Protein AF-A0A8T0V5V4-F1 (afdb_monomer)

pLDDT: mean 80.03, std 19.48, range [37.41, 98.56]

Foldseek 3Di:
DDDDDDDDDDPPDPDDDPVRVVCQQLPLPNPPPPVCVVVVNPRPPPPDQDPVRVVVVVVVVVVVVVVVVVVVVVVVVVVVVVVVVVVVVVVVVVVVVVVVVVVVVVVVVVVVVVCVVVPDDPDD

Secondary structure (DSSP, 8-state):
----------TTPPPPPHHHHHHHHH-TT-TT-HHHHHTT-------PPPHHHHHHHHHHHHHHHHHHHHHHHHHHHHHHHHHHHHHHHHHHHHHHHHHHHHHHHHHHHHHHHHHHHHS-----

Organism: Panicum virgatum (NCBI:txid38727)

Solvent-accessible surface area (backbone atoms only — not comparable to full-atom values): 7596 Å² total; per-residue (Å²): 135,87,81,83,83,76,80,82,79,67,91,87,66,81,77,76,49,72,66,56,53,49,50,55,64,69,33,93,84,46,89,79,50,61,67,39,63,75,69,71,46,74,71,86,64,82,71,72,73,49,72,67,55,50,51,52,53,52,50,52,53,52,49,54,51,50,51,52,54,49,49,53,50,51,54,51,51,51,54,54,49,52,53,52,52,53,55,49,52,55,51,50,54,51,50,54,52,50,52,52,52,49,53,53,49,51,53,51,52,52,51,52,51,53,51,56,64,71,67,56,77,84,74,131

Radius of gyration: 47.07 Å; Cα contacts (8 Å, |Δi|>4): 11; chains: 1; bounding box: 90×54×126 Å

Sequence (124 aa):
METIHAEAIADGQPSMTCVEVISKVISPTCSTSTFFKNTGIATLSSKTLSAAEYALHQQLAAEKQDVAALHDEVVDLKKRSETAKQALAITQQLFEKLNKQEEENNLILKRILMVAAAGTPSQP

Mean predicted aligned error: 17.15 Å

Structure (mmCIF, N/CA/C/O backbone):
data_AF-A0A8T0V5V4-F1
#
_entry.id   AF-A0A8T0V5V4-F1
#
loop_
_atom_site.group_PDB
_atom_site.id
_atom_site.type_symbol
_atom_site.label_atom_id
_atom_site.label_alt_id
_atom_site.label_comp_id
_atom_site.label_asym_id
_atom_site.label_entity_id
_atom_site.label_seq_id
_atom_site.pdbx_PDB_ins_code
_atom_site.Cartn_x
_atom_site.Cartn_y
_atom_site.Cartn_z
_atom_site.occupancy
_atom_site.B_iso_or_equiv
_atom_site.auth_seq_id
_atom_site.auth_comp_id
_atom_site.auth_asym_id
_atom_site.auth_atom_id
_atom_site.pdbx_PDB_model_num
ATOM 1 N N . MET A 1 1 ? -51.084 7.757 70.085 1.00 37.41 1 MET A N 1
ATOM 2 C CA . MET A 1 1 ? -50.983 9.029 69.344 1.00 37.41 1 MET A CA 1
ATOM 3 C C . MET A 1 1 ? -49.544 9.480 69.453 1.00 37.41 1 MET A C 1
ATOM 5 O O . MET A 1 1 ? -49.085 9.646 70.574 1.00 37.41 1 MET A O 1
ATOM 9 N N . GLU A 1 2 ? -48.824 9.554 68.337 1.00 39.69 2 GLU A N 1
ATOM 10 C CA . GLU A 1 2 ? -47.436 10.027 68.321 1.00 39.69 2 GLU A CA 1
ATOM 11 C C . GLU A 1 2 ? -47.414 11.556 68.344 1.00 39.69 2 GLU A C 1
ATOM 13 O O . GLU A 1 2 ? -48.118 12.224 67.585 1.00 39.69 2 GLU A O 1
ATOM 18 N N . THR A 1 3 ? -46.648 12.096 69.284 1.00 43.72 3 THR A N 1
ATOM 19 C CA . THR A 1 3 ? -46.538 13.522 69.577 1.00 43.72 3 THR A CA 1
ATOM 20 C C . THR A 1 3 ? -45.638 14.186 68.539 1.00 43.72 3 THR A C 1
ATOM 22 O O . THR A 1 3 ? -44.468 13.833 68.405 1.00 43.72 3 THR A O 1
ATOM 25 N N . ILE A 1 4 ? -46.175 15.154 67.799 1.00 51.31 4 ILE A N 1
ATOM 26 C CA . ILE A 1 4 ? -45.420 15.921 66.806 1.00 51.31 4 ILE A CA 1
ATOM 27 C C . ILE A 1 4 ? -44.586 16.962 67.567 1.00 51.31 4 ILE A C 1
ATOM 29 O O . ILE A 1 4 ? -45.136 17.917 68.114 1.00 51.31 4 ILE A O 1
ATOM 33 N N . HIS A 1 5 ? -43.269 16.772 67.642 1.00 50.09 5 HIS A N 1
ATOM 34 C CA . HIS A 1 5 ? -42.362 17.779 68.194 1.00 50.09 5 HIS A CA 1
ATOM 35 C C . HIS A 1 5 ? -42.114 18.870 67.146 1.00 50.09 5 HIS A C 1
ATOM 37 O O . HIS A 1 5 ? -41.393 18.655 66.175 1.00 50.09 5 HIS A O 1
ATOM 43 N N . ALA A 1 6 ? -42.727 20.038 67.342 1.00 52.56 6 ALA A N 1
ATOM 44 C CA . ALA A 1 6 ? -42.342 21.257 66.643 1.00 52.56 6 ALA A CA 1
ATOM 45 C C . ALA A 1 6 ? -41.090 21.828 67.321 1.00 52.56 6 ALA A C 1
ATOM 47 O O . ALA A 1 6 ? -41.098 22.110 68.521 1.00 52.56 6 ALA A O 1
ATOM 48 N N . GLU A 1 7 ? -40.005 21.956 66.564 1.00 51.84 7 GLU A N 1
ATOM 49 C CA . GLU A 1 7 ? -38.783 22.610 67.019 1.00 51.84 7 GLU A CA 1
ATOM 50 C C . GLU A 1 7 ? -39.092 24.081 67.336 1.00 51.84 7 GLU A C 1
ATOM 52 O O . GLU A 1 7 ? -39.693 24.792 66.527 1.00 51.84 7 GLU A O 1
ATOM 57 N N . ALA A 1 8 ? -38.765 24.514 68.556 1.00 51.47 8 ALA A N 1
ATOM 58 C CA . ALA A 1 8 ? -39.068 25.856 69.033 1.00 51.47 8 ALA A CA 1
ATOM 59 C C . ALA A 1 8 ? -38.261 26.887 68.231 1.00 51.47 8 ALA A C 1
ATOM 61 O O . ALA A 1 8 ? -37.033 26.926 68.301 1.00 51.47 8 ALA A O 1
ATOM 62 N N . ILE A 1 9 ? -38.961 27.725 67.468 1.00 51.97 9 ILE A N 1
ATOM 63 C CA . ILE A 1 9 ? -38.359 28.832 66.728 1.00 51.97 9 ILE A CA 1
ATOM 64 C C . ILE A 1 9 ? -37.944 29.893 67.753 1.00 51.97 9 ILE A C 1
ATOM 66 O O . ILE A 1 9 ? -38.792 30.467 68.435 1.00 51.97 9 ILE A O 1
ATOM 70 N N . ALA A 1 10 ? -36.637 30.126 67.882 1.00 53.41 10 ALA A N 1
ATOM 71 C CA . ALA A 1 10 ? -36.102 31.229 68.668 1.00 53.41 10 ALA A CA 1
ATOM 72 C C . ALA A 1 10 ? -36.557 32.570 68.065 1.00 53.41 10 ALA A C 1
ATOM 74 O O . ALA A 1 10 ? -36.439 32.794 66.857 1.00 53.41 10 ALA A O 1
ATOM 75 N N . ASP A 1 11 ? -37.085 33.441 68.922 1.00 46.66 11 ASP A N 1
ATOM 76 C CA . ASP A 1 11 ? -37.627 34.751 68.566 1.00 46.66 11 ASP A CA 1
ATOM 77 C C . ASP A 1 11 ? -36.534 35.623 67.912 1.00 46.66 11 ASP A C 1
ATOM 79 O O . ASP A 1 11 ? -35.487 35.872 68.514 1.00 46.66 11 ASP A O 1
ATOM 83 N N . GLY A 1 12 ? -36.739 36.027 66.649 1.00 60.03 12 GLY A N 1
ATOM 84 C CA . GLY A 1 12 ? -35.829 36.911 65.900 1.00 60.03 12 GLY A CA 1
ATOM 85 C C . GLY A 1 12 ? -35.160 36.354 64.630 1.00 60.03 12 GLY A C 1
ATOM 86 O O . GLY A 1 12 ? -34.408 37.086 63.987 1.00 60.03 12 GLY A O 1
ATOM 87 N N . GLN A 1 13 ? -35.410 35.105 64.216 1.00 53.91 13 GLN A N 1
ATOM 88 C CA . GLN A 1 13 ? -34.971 34.627 62.891 1.00 53.91 13 GLN A CA 1
ATOM 89 C C . GLN A 1 13 ? -35.956 35.058 61.786 1.00 53.91 13 GLN A C 1
ATOM 91 O O . GLN A 1 13 ? -37.165 34.894 61.968 1.00 53.91 13 GLN A O 1
ATOM 96 N N . PRO A 1 14 ? -35.485 35.581 60.632 1.00 60.94 14 PRO A N 1
ATOM 97 C CA . PRO A 1 14 ? -36.363 35.885 59.510 1.00 60.94 14 PRO A CA 1
ATOM 98 C C . PRO A 1 14 ? -37.060 34.606 59.044 1.00 60.94 14 PRO A C 1
ATOM 100 O O . PRO A 1 14 ? -36.420 33.577 58.821 1.00 60.94 14 PRO A O 1
ATOM 103 N N . SER A 1 15 ? -38.387 34.668 58.912 1.00 67.19 15 SER A N 1
ATOM 104 C CA . SER A 1 15 ? -39.179 33.566 58.373 1.00 67.19 15 SER A CA 1
ATOM 105 C C . SER A 1 15 ? -38.635 33.191 56.998 1.00 67.19 15 SER A C 1
ATOM 107 O O . SER A 1 15 ? -38.546 34.063 56.130 1.00 67.19 15 SER A O 1
ATOM 109 N N . MET A 1 16 ? -38.288 31.916 56.797 1.00 67.44 16 MET A N 1
ATOM 110 C CA . MET A 1 16 ? -37.827 31.441 55.494 1.00 67.44 16 MET A CA 1
ATOM 111 C C . MET A 1 16 ? -38.834 31.827 54.416 1.00 67.44 16 MET A C 1
ATOM 113 O O . MET A 1 16 ? -40.040 31.606 54.550 1.00 67.44 16 MET A O 1
ATOM 117 N N . THR A 1 17 ? -38.329 32.408 53.337 1.00 77.81 17 THR A N 1
ATOM 118 C CA . THR A 1 17 ? -39.150 32.747 52.183 1.00 77.81 17 THR A CA 1
ATOM 119 C C . THR A 1 17 ? -39.644 31.465 51.514 1.00 77.81 17 THR A C 1
ATOM 121 O O . THR A 1 17 ? -39.003 30.413 51.580 1.00 77.81 17 THR A O 1
ATOM 124 N N . CYS A 1 18 ? -40.786 31.534 50.825 1.00 75.38 18 CYS A N 1
ATOM 125 C CA . CYS A 1 18 ? -41.343 30.371 50.123 1.00 75.38 18 CYS A CA 1
ATOM 126 C C . CYS A 1 18 ? -40.324 29.735 49.159 1.00 75.38 18 CYS A C 1
ATOM 128 O O . CYS A 1 18 ? -40.291 28.517 49.011 1.00 75.38 18 CYS A O 1
ATOM 130 N N . VAL A 1 19 ? -39.456 30.548 48.549 1.00 76.44 19 VAL A N 1
ATOM 131 C CA . VAL A 1 19 ? -38.391 30.094 47.643 1.00 76.44 19 VAL A CA 1
ATOM 132 C C . VAL A 1 19 ? -37.343 29.260 48.379 1.00 76.44 19 VAL A C 1
ATOM 134 O O . VAL A 1 19 ? -36.939 28.217 47.877 1.00 76.44 19 VAL A O 1
ATOM 137 N N . GLU A 1 20 ? -36.935 29.662 49.582 1.00 76.75 20 GLU A N 1
ATOM 138 C CA . GLU A 1 20 ? -35.961 28.920 50.392 1.00 76.75 20 GLU A CA 1
ATOM 139 C C . GLU A 1 20 ? -36.539 27.601 50.908 1.00 76.75 20 GLU A C 1
ATOM 141 O O . GLU A 1 20 ? -35.858 26.573 50.888 1.00 76.75 20 GLU A O 1
ATOM 146 N N . VAL A 1 21 ? -37.815 27.604 51.306 1.00 73.56 21 VAL A N 1
ATOM 147 C CA . VAL A 1 21 ? -38.530 26.386 51.712 1.00 73.56 21 VAL A CA 1
ATOM 148 C C . VAL A 1 21 ? -38.610 25.408 50.540 1.00 73.56 21 VAL A C 1
ATOM 150 O O . VAL A 1 21 ? -38.233 24.245 50.682 1.00 73.56 21 VAL A O 1
ATOM 153 N N . ILE A 1 22 ? -39.025 25.883 49.361 1.00 70.69 22 ILE A N 1
ATOM 154 C CA . ILE A 1 22 ? -39.090 25.059 48.149 1.00 70.69 22 ILE A CA 1
ATOM 155 C C . ILE A 1 22 ? -37.690 24.558 47.779 1.00 70.69 22 ILE A C 1
ATOM 157 O O . ILE A 1 22 ? -37.526 23.361 47.566 1.00 70.69 22 ILE A O 1
ATOM 161 N N . SER A 1 23 ? -36.668 25.420 47.793 1.00 72.69 23 SER A N 1
ATOM 162 C CA . SER A 1 23 ? -35.280 25.054 47.482 1.00 72.69 23 SER A CA 1
ATOM 163 C C . SER A 1 23 ? -34.732 23.973 48.413 1.00 72.69 23 SER A C 1
ATOM 165 O O . SER A 1 23 ? -33.992 23.104 47.953 1.00 72.69 23 SER A O 1
ATOM 167 N N . LYS A 1 24 ? -35.088 23.984 49.704 1.00 70.25 24 LYS A N 1
ATOM 168 C CA . LYS A 1 24 ? -34.707 22.929 50.656 1.00 70.25 24 LYS A CA 1
ATOM 169 C C . LYS A 1 24 ? -35.436 21.610 50.400 1.00 70.25 24 LYS A C 1
ATOM 171 O O . LYS A 1 24 ? -34.834 20.551 50.556 1.00 70.25 24 LYS A O 1
ATOM 176 N N . VAL A 1 25 ? -36.703 21.661 49.990 1.00 67.00 25 VAL A N 1
ATOM 177 C CA . VAL A 1 25 ? -37.509 20.464 49.689 1.00 67.00 25 VAL A CA 1
ATOM 178 C C . VAL A 1 25 ? -37.089 19.809 48.369 1.00 67.00 25 VAL A C 1
ATOM 180 O O . VAL A 1 25 ? -37.051 18.584 48.282 1.00 67.00 25 VAL A O 1
ATOM 183 N N . ILE A 1 26 ? -36.735 20.602 47.353 1.00 65.88 26 ILE A N 1
ATOM 184 C CA . ILE A 1 26 ? -36.289 20.100 46.040 1.00 65.88 26 ILE A CA 1
ATOM 185 C C . ILE A 1 26 ? -34.781 19.823 45.970 1.00 65.88 26 ILE A C 1
ATOM 187 O O . ILE A 1 26 ? -34.305 19.310 44.958 1.00 65.88 26 ILE A O 1
ATOM 191 N N . SER A 1 27 ? -34.021 20.182 47.011 1.00 67.19 27 SER A N 1
ATOM 192 C CA . SER A 1 27 ? -32.575 19.963 47.060 1.00 67.19 27 SER A CA 1
ATOM 193 C C . SER A 1 27 ? -32.238 18.477 46.854 1.00 67.19 27 SER A C 1
ATOM 195 O O . SER A 1 27 ? -32.739 17.639 47.606 1.00 67.19 27 SER A O 1
ATOM 197 N N . PRO A 1 28 ? -31.345 18.131 45.902 1.00 57.28 28 PRO A N 1
ATOM 198 C CA . PRO A 1 28 ? -30.976 16.742 45.594 1.00 57.28 28 PRO A CA 1
ATOM 199 C C . PRO A 1 28 ? -30.384 15.956 46.773 1.00 57.28 28 PRO A C 1
ATOM 201 O O . PRO A 1 28 ? -30.354 14.730 46.753 1.00 57.28 28 PRO A O 1
ATOM 204 N N . THR A 1 29 ? -29.893 16.657 47.795 1.00 56.3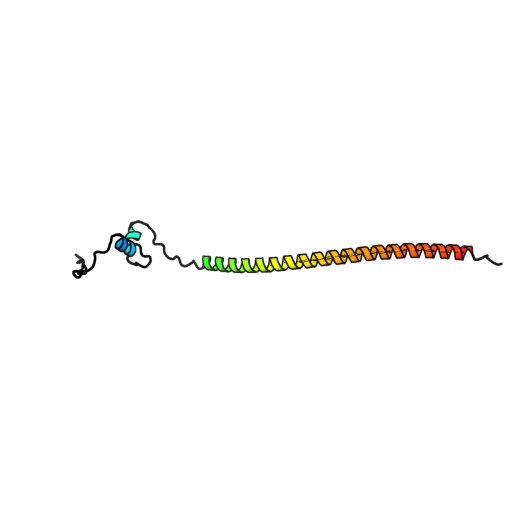4 29 THR A N 1
ATOM 205 C CA . THR A 1 29 ? -29.300 16.101 49.018 1.00 56.34 29 THR A CA 1
ATOM 206 C C . THR A 1 29 ? -30.322 15.846 50.132 1.00 56.34 29 THR A C 1
ATOM 208 O O . THR A 1 29 ? -29.972 15.291 51.174 1.00 56.34 29 THR A O 1
ATOM 211 N N . CYS A 1 30 ? -31.586 16.240 49.943 1.00 56.16 30 CYS A N 1
ATOM 212 C CA . CYS A 1 30 ? -32.635 16.119 50.948 1.00 56.16 30 CYS A CA 1
ATOM 213 C C . CYS A 1 30 ? -33.234 14.699 50.946 1.00 56.16 30 CYS A C 1
ATOM 215 O O . CYS A 1 30 ? -34.124 14.368 50.162 1.00 56.16 30 CYS A O 1
ATOM 217 N N . SER A 1 31 ? -32.737 13.846 51.847 1.00 54.84 31 SER A N 1
ATOM 218 C CA . SER A 1 31 ? -33.156 12.439 52.015 1.00 54.84 31 SER A CA 1
ATOM 219 C C . SER A 1 31 ? -34.604 12.246 52.512 1.00 54.84 31 SER A C 1
ATOM 221 O O . SER A 1 31 ? -35.079 11.118 52.620 1.00 54.84 31 SER A O 1
ATOM 223 N N . THR A 1 32 ? -35.332 13.324 52.812 1.00 56.03 32 THR A N 1
ATOM 224 C CA . THR A 1 32 ? -36.693 13.316 53.380 1.00 56.03 32 THR A CA 1
ATOM 225 C C . THR A 1 32 ? -37.790 13.603 52.351 1.00 56.03 32 THR A C 1
ATOM 227 O O . THR A 1 32 ? -38.851 14.119 52.694 1.00 56.03 32 THR A O 1
ATOM 230 N N . SER A 1 33 ? -37.596 13.254 51.076 1.00 55.84 33 SER A N 1
ATOM 231 C CA . SER A 1 33 ? -38.648 13.461 50.076 1.00 55.84 33 SER A CA 1
ATOM 232 C C . SER A 1 33 ? -39.709 12.352 50.063 1.00 55.84 33 SER A C 1
ATOM 234 O O . SER A 1 33 ? -39.771 11.496 4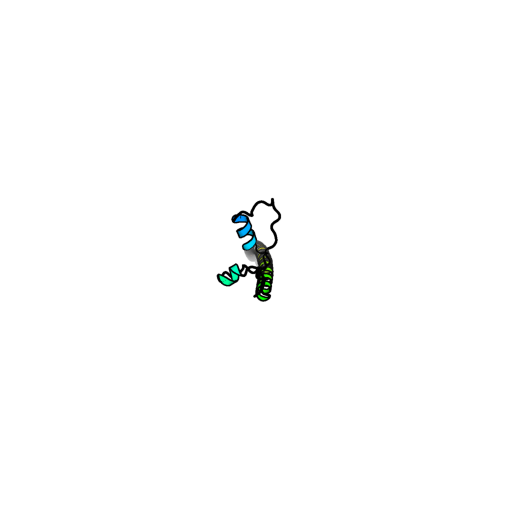9.178 1.00 55.84 33 SER A O 1
ATOM 236 N N . THR A 1 34 ? -40.607 12.384 51.044 1.00 55.97 34 THR A N 1
ATOM 237 C CA . THR A 1 34 ? -41.939 11.767 50.914 1.00 55.97 34 THR A CA 1
ATOM 238 C C . THR A 1 34 ? -42.797 12.500 49.875 1.00 55.97 34 THR A C 1
ATOM 240 O O . THR A 1 34 ? -43.662 11.887 49.255 1.00 55.97 34 THR A O 1
ATOM 243 N N . PHE A 1 35 ? -42.520 13.783 49.612 1.00 59.62 35 PHE A N 1
ATOM 244 C CA . PHE A 1 35 ? -43.252 14.604 48.642 1.00 59.62 35 PHE A CA 1
ATOM 245 C C . PHE A 1 35 ? -43.096 14.112 47.190 1.00 59.62 35 PHE A C 1
ATOM 247 O O . PHE A 1 35 ? -44.093 13.941 46.487 1.00 59.62 35 PHE A O 1
ATOM 254 N N . PHE A 1 36 ? -41.868 13.807 46.747 1.00 61.34 36 PHE A N 1
ATOM 255 C CA . PHE A 1 36 ? -41.629 13.250 45.406 1.00 61.34 36 PHE A CA 1
ATOM 256 C C . PHE A 1 36 ? -42.153 11.813 45.287 1.00 61.34 36 PHE A C 1
ATOM 258 O O . PHE A 1 36 ? -42.741 11.449 44.270 1.00 61.34 36 PHE A O 1
ATOM 265 N N . LYS A 1 37 ? -42.051 11.017 46.364 1.00 60.41 37 LYS A N 1
ATOM 266 C CA . LYS A 1 37 ? -42.624 9.661 46.415 1.00 60.41 37 LYS A CA 1
ATOM 267 C C . LYS A 1 37 ? -44.142 9.646 46.206 1.00 60.41 37 LYS A C 1
ATOM 269 O O . LYS A 1 37 ? -44.631 8.807 45.458 1.00 60.41 37 LYS A O 1
ATOM 274 N N . ASN A 1 38 ? -44.874 10.572 46.827 1.00 58.00 38 ASN A N 1
ATOM 275 C CA . ASN A 1 38 ? -46.337 10.625 46.733 1.00 58.00 38 ASN A CA 1
ATOM 276 C C . ASN A 1 38 ? -46.846 11.180 45.393 1.00 58.00 38 ASN A C 1
ATOM 278 O O . ASN A 1 38 ? -47.964 10.874 44.993 1.00 58.00 38 ASN A O 1
ATOM 282 N N . THR A 1 39 ? -46.040 11.980 44.692 1.00 60.00 39 THR A N 1
ATOM 283 C CA . THR A 1 39 ? -46.395 12.559 43.383 1.00 60.00 39 THR A CA 1
ATOM 284 C C . THR A 1 39 ? -45.965 11.687 42.200 1.00 60.00 39 THR A C 1
ATOM 286 O O . THR A 1 39 ? -46.197 12.056 41.052 1.00 60.00 39 THR A O 1
ATOM 289 N N . GLY A 1 40 ? -45.346 10.526 42.454 1.00 53.16 40 GLY A N 1
ATOM 290 C CA . GLY A 1 40 ? -44.839 9.629 41.409 1.00 53.16 40 GLY A CA 1
ATOM 291 C C . GLY A 1 40 ? -43.656 10.203 40.622 1.00 53.16 40 GLY A C 1
ATOM 292 O O . GLY A 1 40 ? -43.207 9.598 39.649 1.00 53.16 40 GLY A O 1
ATOM 293 N N . ILE A 1 41 ? -43.130 11.356 41.041 1.00 57.66 41 ILE A N 1
ATOM 294 C CA . ILE A 1 41 ? -41.948 11.965 40.448 1.00 57.66 41 ILE A CA 1
ATOM 295 C C . ILE A 1 41 ? -40.767 11.188 41.009 1.00 57.66 41 ILE A C 1
ATOM 297 O O . ILE A 1 41 ? -40.341 11.408 42.142 1.00 57.66 41 ILE A O 1
ATOM 301 N N . ALA A 1 42 ? -40.270 10.223 40.23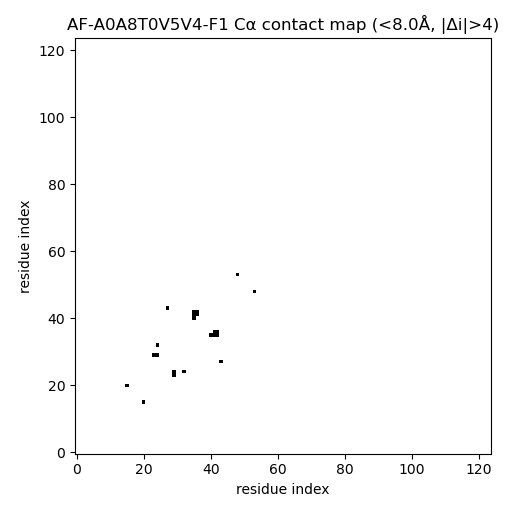3 1.00 58.78 42 ALA A N 1
ATOM 302 C CA . ALA A 1 42 ? -39.025 9.552 40.556 1.00 58.78 42 ALA A CA 1
ATOM 303 C C . ALA A 1 42 ? -37.979 10.643 40.797 1.00 58.78 42 ALA A C 1
ATOM 305 O O . ALA A 1 42 ? -37.702 11.454 39.909 1.00 58.78 42 ALA A O 1
ATOM 306 N N . THR A 1 43 ? -37.440 10.698 42.017 1.00 53.97 43 THR A N 1
ATOM 307 C CA . THR A 1 43 ? -36.262 11.509 42.294 1.00 53.97 43 THR A CA 1
ATOM 308 C C . THR A 1 43 ? -35.248 11.201 41.199 1.00 53.97 43 THR A C 1
ATOM 310 O O . THR A 1 43 ? -35.112 10.038 40.803 1.00 53.97 43 THR A O 1
ATOM 313 N N . LEU A 1 44 ? -34.583 12.235 40.670 1.00 55.12 44 LEU A N 1
ATOM 314 C CA . LEU A 1 44 ? -33.399 12.087 39.823 1.00 55.12 44 LEU A CA 1
ATOM 315 C C . LEU A 1 44 ? -32.342 11.381 40.675 1.00 55.12 44 LEU A C 1
ATOM 317 O O . LEU A 1 44 ? -31.461 11.991 41.271 1.00 55.12 44 LEU A O 1
ATOM 321 N N . SER A 1 45 ? -32.509 10.070 40.810 1.00 53.44 45 SER A N 1
ATOM 322 C CA . SER A 1 45 ? -31.509 9.162 41.298 1.00 53.44 45 SER A CA 1
ATOM 323 C C . SER A 1 45 ? -30.337 9.415 40.379 1.00 53.44 45 SER A C 1
ATOM 325 O O . SER A 1 45 ? -30.466 9.299 39.157 1.00 53.44 45 SER A O 1
ATOM 327 N N . SER A 1 46 ? -29.226 9.842 40.972 1.00 55.75 46 SER A N 1
ATOM 328 C CA . SER A 1 46 ? -27.925 9.750 40.337 1.00 55.75 46 SER A CA 1
ATOM 329 C C . SER A 1 46 ? -27.746 8.268 40.016 1.00 55.75 46 SER A C 1
ATOM 331 O O . SER A 1 46 ? -27.338 7.484 40.871 1.00 55.75 46 SER A O 1
ATOM 333 N N . LYS A 1 47 ? -28.240 7.843 38.848 1.00 60.34 47 LYS A N 1
ATOM 334 C CA . LYS A 1 47 ? -28.159 6.464 38.396 1.00 60.34 47 LYS A CA 1
ATOM 335 C C . LYS A 1 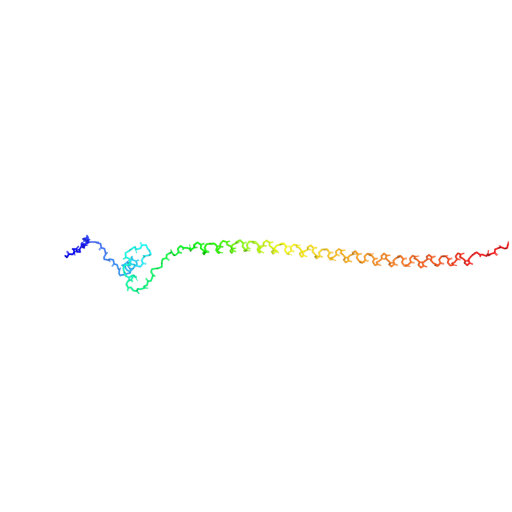47 ? -26.692 6.254 38.098 1.00 60.34 47 LYS A C 1
ATOM 337 O O . LYS A 1 47 ? -26.188 6.687 37.066 1.00 60.34 47 LYS A O 1
ATOM 342 N N . THR A 1 48 ? -26.002 5.648 39.052 1.00 67.50 48 THR A N 1
ATOM 343 C CA . THR A 1 48 ? -24.693 5.058 38.831 1.00 67.50 48 THR A CA 1
ATOM 344 C C . THR A 1 48 ? -24.817 4.182 37.590 1.00 67.50 48 THR A C 1
ATOM 346 O O . THR A 1 48 ? -25.718 3.340 37.543 1.00 67.50 48 THR A O 1
ATOM 349 N N . LEU A 1 49 ? -23.977 4.436 36.580 1.00 71.50 49 LEU A N 1
ATOM 350 C CA . LEU A 1 49 ? -23.956 3.653 35.343 1.00 71.50 49 LEU A CA 1
ATOM 351 C C . LEU A 1 49 ? -23.968 2.170 35.706 1.00 71.50 49 LEU A C 1
ATOM 353 O O . LEU A 1 49 ? -23.182 1.721 36.548 1.00 71.50 49 LEU A O 1
ATOM 357 N N . SER A 1 50 ? -24.875 1.420 35.089 1.00 84.19 50 SER A N 1
ATOM 358 C CA . SER A 1 50 ? -24.875 -0.031 35.228 1.00 84.19 50 SER A CA 1
ATOM 359 C C . SER A 1 50 ? -23.517 -0.573 34.779 1.00 84.19 50 SER A C 1
ATOM 361 O O . SER A 1 50 ? -22.889 -0.021 33.873 1.00 84.19 50 SER A O 1
ATOM 363 N N . ALA A 1 51 ? -23.066 -1.687 35.361 1.00 87.44 51 ALA A N 1
ATOM 364 C CA . ALA A 1 51 ? -21.828 -2.345 34.937 1.00 87.44 51 ALA A CA 1
ATOM 365 C C . ALA A 1 51 ? -21.804 -2.608 33.415 1.00 87.44 51 ALA A C 1
ATOM 367 O O . ALA A 1 51 ? -20.758 -2.486 32.780 1.00 87.44 51 ALA A O 1
ATOM 368 N N . ALA A 1 52 ? -22.970 -2.887 32.821 1.00 89.62 52 ALA A N 1
ATOM 369 C CA . ALA A 1 52 ? -23.124 -3.051 31.379 1.00 89.62 52 ALA A CA 1
ATOM 370 C C . ALA A 1 52 ? -22.900 -1.743 30.596 1.00 89.62 52 ALA A C 1
ATOM 372 O O . ALA A 1 52 ? -22.235 -1.752 29.564 1.00 89.62 52 ALA A O 1
ATOM 373 N N . GLU A 1 53 ? -23.408 -0.610 31.087 1.00 89.25 53 GLU A N 1
ATOM 374 C CA . GLU A 1 53 ? -23.217 0.693 30.436 1.00 89.25 53 GLU A CA 1
ATOM 375 C C . GLU A 1 53 ? -21.754 1.141 30.521 1.00 89.25 53 GLU A C 1
ATOM 377 O O . GLU A 1 53 ? -21.199 1.641 29.544 1.00 89.25 53 GLU A O 1
ATOM 382 N N . TYR A 1 54 ? -21.092 0.890 31.654 1.00 92.00 54 TYR A N 1
ATOM 383 C CA . TYR A 1 54 ? -19.664 1.171 31.802 1.00 92.00 54 TYR A CA 1
ATOM 384 C C . TYR A 1 54 ? -18.811 0.342 30.828 1.00 92.00 54 TYR A C 1
ATOM 386 O O . TYR A 1 54 ? -17.917 0.884 30.176 1.00 92.00 54 TYR A O 1
ATOM 394 N N . ALA A 1 55 ? -19.122 -0.951 30.675 1.00 93.50 55 ALA A N 1
ATOM 395 C CA . ALA A 1 55 ? -18.445 -1.821 29.716 1.00 93.50 55 ALA A CA 1
ATOM 396 C C . ALA A 1 55 ? -18.619 -1.330 28.267 1.00 93.50 55 ALA A C 1
ATOM 398 O O . ALA A 1 55 ? -17.640 -1.257 27.526 1.00 93.50 55 ALA A O 1
ATOM 399 N N . LEU A 1 56 ? -19.832 -0.912 27.883 1.00 95.94 56 LEU A N 1
ATOM 400 C CA . LEU A 1 56 ? -20.097 -0.342 26.556 1.00 95.94 56 LEU A CA 1
ATOM 401 C C . LEU A 1 56 ? -19.314 0.954 26.312 1.00 95.94 56 LEU A C 1
ATOM 403 O O . LEU A 1 56 ? -18.759 1.147 25.233 1.00 95.94 56 LEU A O 1
ATOM 407 N N . HIS A 1 57 ? -19.228 1.833 27.312 1.00 94.69 57 HIS A N 1
ATOM 408 C CA . HIS A 1 57 ? -18.447 3.067 27.204 1.00 94.69 57 HIS A CA 1
ATOM 409 C C . HIS A 1 57 ? -16.950 2.787 27.035 1.00 94.69 57 HIS A C 1
ATOM 411 O O . HIS A 1 57 ? -16.289 3.449 26.235 1.00 94.69 57 HIS A O 1
ATOM 417 N N . GLN A 1 58 ? -16.419 1.800 27.760 1.00 95.38 58 GLN A N 1
ATOM 418 C CA . GLN A 1 58 ? -15.022 1.394 27.631 1.00 95.38 58 GLN A CA 1
ATOM 419 C C . GLN A 1 58 ? -14.741 0.781 26.254 1.00 95.38 58 GLN A C 1
ATOM 421 O O . GLN A 1 58 ? -13.743 1.132 25.628 1.00 95.38 58 GLN A O 1
ATOM 426 N N . GLN A 1 59 ? -15.644 -0.062 25.750 1.00 96.38 59 GLN A N 1
ATOM 427 C CA . GLN A 1 59 ? -15.524 -0.648 24.418 1.00 96.38 59 GLN A CA 1
ATOM 428 C C . GLN A 1 59 ? -15.582 0.421 23.320 1.00 96.38 59 GLN A C 1
ATOM 430 O O . GLN A 1 59 ? -14.754 0.404 22.418 1.00 96.38 59 GLN A O 1
ATOM 435 N N . LEU A 1 60 ? -16.485 1.399 23.433 1.00 96.75 60 LEU A N 1
ATOM 436 C CA . LEU A 1 60 ? -16.565 2.515 22.488 1.00 96.75 60 LEU A CA 1
ATOM 437 C C . LEU A 1 60 ? -15.297 3.380 22.506 1.00 96.75 60 LEU A C 1
ATOM 439 O O . LEU A 1 60 ? -14.876 3.886 21.468 1.00 96.75 60 LEU A O 1
ATOM 443 N N . ALA A 1 61 ? -14.695 3.588 23.679 1.00 96.62 61 ALA A N 1
ATOM 444 C CA . ALA A 1 61 ? -13.440 4.324 23.790 1.00 96.62 61 ALA A CA 1
ATOM 445 C C . ALA A 1 61 ? -12.280 3.564 23.127 1.00 96.62 61 ALA A C 1
ATOM 447 O O . ALA A 1 61 ? -11.520 4.173 22.375 1.00 96.62 61 ALA A O 1
ATOM 448 N N . ALA A 1 62 ? -12.191 2.250 23.357 1.00 96.94 62 ALA A N 1
ATOM 449 C CA . ALA A 1 62 ? -11.210 1.386 22.705 1.00 96.94 62 ALA A CA 1
ATOM 450 C C . ALA A 1 62 ? -11.400 1.379 21.179 1.00 96.94 62 ALA A C 1
ATOM 452 O O . ALA A 1 62 ? -10.462 1.658 20.443 1.00 96.94 62 ALA A O 1
ATOM 453 N N . GLU A 1 63 ? -12.632 1.197 20.700 1.00 97.44 63 GLU A N 1
ATOM 454 C CA . GLU A 1 63 ? -12.940 1.192 19.267 1.00 97.44 63 GLU A CA 1
ATOM 455 C C . GLU A 1 63 ? -12.602 2.532 18.601 1.00 97.44 63 GLU A C 1
ATOM 457 O O . GLU A 1 63 ? -12.028 2.561 17.517 1.00 97.44 63 GLU A O 1
ATOM 462 N N . LYS A 1 64 ? -12.885 3.666 19.254 1.00 97.75 64 LYS A N 1
ATOM 463 C CA . LYS A 1 64 ? -12.487 4.986 18.737 1.00 97.75 64 LYS A CA 1
ATOM 464 C C . LYS A 1 64 ? -10.975 5.127 18.602 1.00 97.75 64 LYS A C 1
ATOM 466 O O . LYS A 1 64 ? -10.511 5.744 17.643 1.00 97.75 64 LYS A O 1
ATOM 471 N N . GLN A 1 65 ? -10.222 4.589 19.557 1.00 97.25 65 GLN A N 1
ATOM 472 C CA . GLN A 1 65 ? -8.767 4.595 19.502 1.00 97.25 65 GLN A CA 1
ATOM 473 C C . GLN A 1 65 ? -8.255 3.703 18.364 1.00 97.25 65 GLN A C 1
ATOM 475 O O . GLN A 1 65 ? -7.395 4.136 17.597 1.00 97.25 65 GLN A O 1
ATOM 480 N N . ASP A 1 66 ? -8.827 2.512 18.207 1.00 97.69 66 ASP A N 1
ATOM 481 C CA . ASP A 1 66 ? -8.459 1.571 17.148 1.00 97.69 66 ASP A CA 1
ATOM 482 C C . ASP A 1 66 ? -8.782 2.131 15.758 1.00 97.69 66 ASP A C 1
ATOM 484 O O . ASP A 1 66 ? -7.962 2.049 14.846 1.00 97.69 66 ASP A O 1
ATOM 488 N N . VAL A 1 67 ? -9.942 2.774 15.595 1.00 98.25 67 VAL A N 1
ATOM 489 C CA . VAL A 1 67 ? -10.331 3.436 14.341 1.00 98.25 67 VAL A CA 1
ATOM 490 C C . VAL A 1 67 ? -9.367 4.568 13.991 1.00 98.25 67 VAL A C 1
ATOM 492 O O . VAL A 1 67 ? -9.007 4.712 12.824 1.00 98.25 67 VAL A O 1
ATOM 495 N N . ALA A 1 68 ? -8.925 5.358 14.974 1.00 97.06 68 ALA A N 1
ATOM 496 C CA . ALA A 1 68 ? -7.937 6.409 14.738 1.00 97.06 68 ALA A CA 1
ATOM 497 C C . ALA A 1 68 ? -6.589 5.822 14.286 1.00 97.06 68 ALA A C 1
ATOM 499 O O . ALA A 1 68 ? -6.033 6.272 13.286 1.00 97.06 68 ALA A O 1
ATOM 500 N N . ALA A 1 69 ? -6.110 4.770 14.958 1.00 97.44 69 ALA A N 1
ATOM 501 C CA . ALA A 1 69 ? -4.873 4.089 14.582 1.00 97.44 69 ALA A CA 1
ATOM 502 C C . ALA A 1 69 ? -4.955 3.471 13.174 1.00 97.44 69 ALA A C 1
ATOM 504 O O . ALA A 1 69 ? -4.040 3.635 12.366 1.00 97.44 69 ALA A O 1
ATOM 505 N N . LEU A 1 70 ? -6.074 2.815 12.850 1.00 98.38 70 LEU A N 1
ATOM 506 C CA . LEU A 1 70 ? -6.305 2.227 11.532 1.00 98.38 70 LEU A CA 1
ATOM 507 C C . LEU A 1 70 ? -6.374 3.299 10.439 1.00 98.38 70 LEU A C 1
ATOM 509 O O . LEU A 1 70 ? -5.846 3.110 9.345 1.00 98.38 70 LEU A O 1
ATOM 513 N N . HIS A 1 71 ? -7.015 4.433 10.722 1.00 98.31 71 HIS A N 1
ATOM 514 C CA . HIS A 1 71 ? -7.069 5.552 9.788 1.00 98.31 71 HIS A CA 1
ATOM 515 C C . HIS A 1 71 ? -5.663 6.074 9.462 1.00 98.31 71 HIS A C 1
ATOM 517 O O . HIS A 1 71 ? -5.340 6.262 8.286 1.00 98.31 71 HIS A O 1
ATOM 523 N N . ASP A 1 72 ? -4.814 6.256 10.474 1.00 97.94 72 ASP A N 1
ATOM 524 C CA . ASP A 1 72 ? -3.432 6.701 10.279 1.00 97.94 72 ASP A CA 1
ATOM 525 C C . ASP A 1 72 ? -2.621 5.696 9.446 1.00 97.94 72 ASP A C 1
ATOM 527 O O . ASP A 1 72 ? -1.904 6.091 8.521 1.00 97.94 72 ASP A O 1
ATOM 531 N N . GLU A 1 73 ? -2.793 4.392 9.693 1.00 98.38 73 GLU A N 1
ATOM 532 C CA . GLU A 1 73 ? -2.161 3.341 8.890 1.00 98.38 73 GLU A CA 1
ATOM 533 C C . GLU A 1 73 ? -2.623 3.379 7.426 1.00 98.38 73 GLU A C 1
ATOM 535 O O . GLU A 1 73 ? -1.802 3.292 6.509 1.00 98.38 73 GLU A O 1
ATOM 540 N N . VAL A 1 74 ? -3.923 3.563 7.180 1.00 98.44 74 VAL A N 1
ATOM 541 C CA . VAL A 1 74 ? -4.483 3.668 5.824 1.00 98.44 74 VAL A CA 1
ATOM 542 C C . VAL A 1 74 ? -3.930 4.888 5.087 1.00 98.44 74 VAL A C 1
ATOM 544 O O . VAL A 1 74 ? -3.593 4.788 3.903 1.00 98.44 74 VAL A O 1
ATOM 547 N N . VAL A 1 75 ? -3.808 6.034 5.761 1.00 98.44 75 VAL A N 1
ATOM 548 C CA . VAL A 1 75 ? -3.222 7.249 5.175 1.00 98.44 75 VAL A CA 1
ATOM 549 C C . VAL A 1 75 ? -1.762 7.016 4.790 1.00 98.44 75 VAL A C 1
ATOM 551 O O . VAL A 1 75 ? -1.355 7.354 3.673 1.00 98.44 75 VAL A O 1
ATOM 554 N N . ASP A 1 76 ? -0.977 6.399 5.671 1.00 98.31 76 ASP A N 1
ATOM 555 C CA . ASP A 1 76 ? 0.427 6.104 5.398 1.00 98.31 76 ASP A CA 1
ATOM 556 C C . ASP A 1 76 ? 0.598 5.065 4.274 1.00 98.31 76 ASP A C 1
ATOM 558 O O . ASP A 1 76 ? 1.394 5.260 3.349 1.00 98.31 76 ASP A O 1
ATOM 562 N N . LEU A 1 77 ? -0.210 4.000 4.275 1.00 98.50 77 LEU A N 1
ATOM 563 C CA . LEU A 1 77 ? -0.245 3.009 3.195 1.00 98.50 77 LEU A CA 1
ATOM 564 C C . LEU A 1 77 ? -0.604 3.644 1.852 1.00 98.50 77 LEU A C 1
ATOM 566 O O . LEU A 1 77 ? 0.015 3.325 0.833 1.00 98.50 77 LEU A O 1
ATOM 570 N N . LYS A 1 78 ? -1.566 4.571 1.832 1.00 98.50 78 LYS A N 1
ATOM 571 C CA . LYS A 1 78 ? -1.940 5.298 0.616 1.00 98.50 78 LYS A CA 1
ATOM 572 C C . LYS A 1 78 ? -0.768 6.119 0.083 1.00 98.50 78 LYS A C 1
ATOM 574 O O . LYS A 1 78 ? -0.448 6.012 -1.101 1.00 98.50 78 LYS A O 1
ATOM 579 N N . LYS A 1 79 ? -0.073 6.858 0.953 1.00 98.44 79 LYS A N 1
ATOM 580 C CA . LYS A 1 79 ? 1.121 7.632 0.581 1.00 98.44 79 LYS A CA 1
ATOM 581 C C . LYS A 1 79 ? 2.228 6.732 0.028 1.00 98.44 79 LYS A C 1
ATOM 583 O O . LYS A 1 79 ? 2.806 7.030 -1.017 1.00 98.44 79 LYS A O 1
ATOM 588 N N . ARG A 1 80 ? 2.500 5.597 0.683 1.00 98.31 80 ARG A N 1
ATOM 589 C CA . ARG A 1 80 ? 3.466 4.596 0.198 1.00 98.31 80 ARG A CA 1
ATOM 590 C C . ARG A 1 80 ? 3.064 4.028 -1.165 1.00 98.31 80 ARG A C 1
ATOM 592 O O . ARG A 1 80 ? 3.917 3.896 -2.041 1.00 98.31 80 ARG A O 1
ATOM 599 N N . SER A 1 81 ? 1.777 3.745 -1.372 1.00 98.31 81 SER A N 1
ATOM 600 C CA . SER A 1 81 ? 1.244 3.254 -2.649 1.00 98.31 81 SER A CA 1
ATOM 601 C C . SER A 1 81 ? 1.415 4.270 -3.779 1.00 98.31 81 SER A C 1
ATOM 603 O O . SER A 1 81 ? 1.822 3.901 -4.879 1.00 98.31 81 SER A O 1
ATOM 605 N N . GLU A 1 82 ? 1.146 5.550 -3.521 1.00 98.50 82 GLU A N 1
ATOM 606 C CA . GLU A 1 82 ? 1.325 6.621 -4.506 1.00 98.50 82 GLU A CA 1
ATOM 607 C C . GLU A 1 82 ? 2.795 6.768 -4.920 1.00 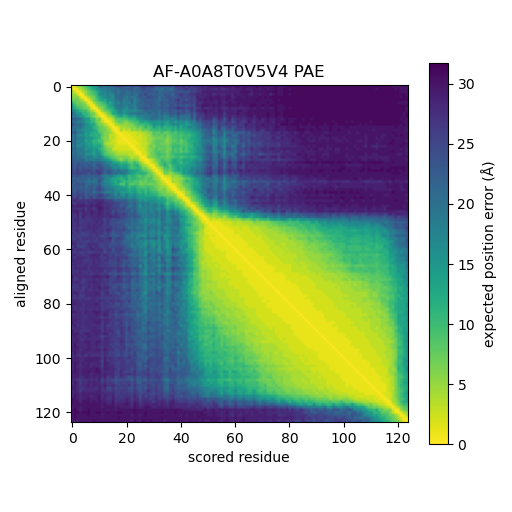98.50 82 GLU A C 1
ATOM 609 O O . GLU A 1 82 ? 3.092 6.783 -6.116 1.00 98.50 82 GLU A O 1
ATOM 614 N N . THR A 1 83 ? 3.723 6.762 -3.959 1.00 98.38 83 THR A N 1
ATOM 615 C CA . THR A 1 83 ? 5.167 6.766 -4.242 1.00 98.38 83 THR A CA 1
ATOM 616 C C . THR A 1 83 ? 5.591 5.542 -5.057 1.00 98.38 83 THR A C 1
ATOM 618 O O . THR A 1 83 ? 6.322 5.673 -6.038 1.00 98.38 83 THR A O 1
ATOM 621 N N . ALA A 1 84 ? 5.106 4.347 -4.700 1.00 98.44 84 ALA A N 1
ATOM 622 C CA . ALA A 1 84 ? 5.422 3.120 -5.429 1.00 98.44 84 ALA A CA 1
ATOM 623 C C . ALA A 1 84 ? 4.911 3.160 -6.879 1.00 98.44 84 ALA A C 1
ATOM 625 O O . ALA A 1 84 ? 5.625 2.755 -7.796 1.00 9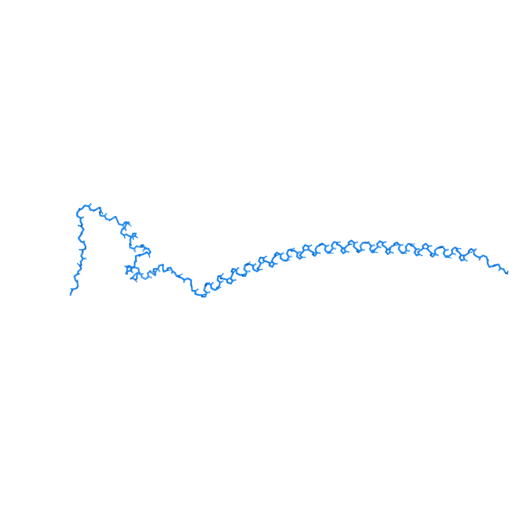8.44 84 ALA A O 1
ATOM 626 N N . LYS A 1 85 ? 3.708 3.703 -7.110 1.00 98.50 85 LYS A N 1
ATOM 627 C CA . LYS A 1 85 ? 3.156 3.898 -8.461 1.00 98.50 85 LYS A CA 1
ATOM 628 C C . LYS A 1 85 ? 4.003 4.860 -9.293 1.00 98.50 85 LYS A C 1
ATOM 630 O O . LYS A 1 85 ? 4.246 4.582 -10.463 1.00 98.50 85 LYS A O 1
ATOM 635 N N . GLN A 1 86 ? 4.478 5.959 -8.704 1.00 98.38 86 GLN A N 1
ATOM 636 C CA . GLN A 1 86 ? 5.366 6.898 -9.399 1.00 98.38 86 GLN A CA 1
ATOM 637 C C . GLN A 1 86 ? 6.704 6.246 -9.767 1.00 98.38 86 GLN A C 1
ATOM 639 O O . GLN A 1 86 ? 7.143 6.351 -10.910 1.00 98.38 86 GLN A O 1
ATOM 644 N N . ALA A 1 87 ? 7.326 5.519 -8.833 1.00 98.31 87 ALA A N 1
ATOM 645 C CA . ALA A 1 87 ? 8.568 4.792 -9.096 1.00 98.31 87 ALA A CA 1
ATOM 646 C C . ALA A 1 87 ? 8.397 3.736 -10.203 1.00 98.31 87 ALA A C 1
ATOM 648 O O . ALA A 1 87 ? 9.261 3.591 -11.072 1.00 98.31 87 ALA A O 1
ATOM 649 N N . LEU A 1 88 ? 7.258 3.036 -10.210 1.00 98.56 88 LEU A N 1
ATOM 650 C CA . LEU A 1 88 ? 6.919 2.077 -11.257 1.00 98.56 88 LEU A CA 1
ATOM 651 C C . LEU A 1 88 ? 6.775 2.758 -12.624 1.00 98.56 88 LEU A C 1
ATOM 653 O O . LEU A 1 88 ? 7.355 2.275 -13.592 1.00 98.56 88 LEU A O 1
ATOM 657 N N . ALA A 1 89 ? 6.072 3.891 -12.698 1.00 98.50 89 ALA A N 1
ATOM 658 C CA . ALA A 1 89 ? 5.904 4.642 -13.943 1.00 98.50 89 ALA A CA 1
ATOM 659 C C . ALA A 1 89 ? 7.251 5.122 -14.515 1.00 98.50 89 ALA A C 1
ATOM 661 O O . ALA A 1 89 ? 7.509 4.971 -15.708 1.00 98.50 89 ALA A O 1
ATOM 662 N N . ILE A 1 90 ? 8.146 5.630 -13.659 1.00 98.44 90 ILE A N 1
ATOM 663 C CA . ILE A 1 90 ? 9.508 6.025 -14.059 1.00 98.44 90 ILE A CA 1
ATOM 664 C C . ILE A 1 90 ? 10.280 4.820 -14.611 1.00 98.44 90 ILE A C 1
ATOM 666 O O . ILE A 1 90 ? 10.939 4.915 -15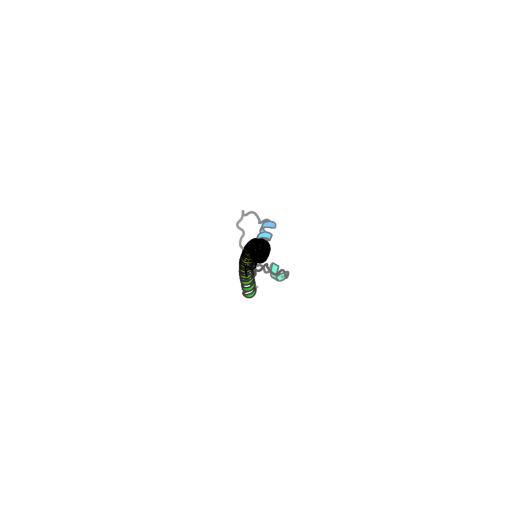.646 1.00 98.44 90 ILE A O 1
ATOM 670 N N . THR A 1 91 ? 10.184 3.673 -13.937 1.00 98.25 91 THR A N 1
ATOM 671 C CA . THR A 1 91 ? 10.872 2.442 -14.351 1.00 98.25 91 THR A CA 1
ATOM 672 C C . THR A 1 91 ? 10.353 1.936 -15.698 1.00 98.25 91 THR A C 1
ATOM 674 O O . THR A 1 91 ? 11.149 1.568 -16.559 1.00 98.25 91 THR A O 1
ATOM 677 N N . GLN A 1 92 ? 9.035 1.963 -15.910 1.00 98.50 92 GLN A N 1
ATOM 678 C CA . GLN A 1 92 ? 8.410 1.598 -17.185 1.00 98.50 92 GLN A CA 1
ATOM 679 C C . GLN A 1 92 ? 8.898 2.499 -18.322 1.00 98.50 92 GLN A C 1
ATOM 681 O O . GLN A 1 92 ? 9.342 1.995 -19.351 1.00 98.50 92 GLN A O 1
ATOM 686 N N . GLN A 1 93 ? 8.920 3.817 -18.109 1.00 98.50 93 GLN A N 1
ATOM 687 C CA . GLN A 1 93 ? 9.418 4.765 -19.105 1.00 98.50 93 GLN A CA 1
ATOM 688 C C . GLN A 1 93 ? 10.896 4.521 -19.453 1.00 98.50 93 GLN A C 1
ATOM 690 O O . GLN A 1 93 ? 11.296 4.615 -20.617 1.00 98.50 93 GLN A O 1
ATOM 695 N N . LEU A 1 94 ? 11.727 4.209 -18.453 1.00 98.50 94 LEU A N 1
ATOM 696 C CA . LEU A 1 94 ? 13.135 3.889 -18.680 1.00 98.50 94 LEU A CA 1
ATOM 697 C C . LEU A 1 94 ? 13.290 2.605 -19.503 1.00 98.50 94 LEU A C 1
ATOM 699 O O . LEU A 1 94 ? 14.110 2.567 -20.420 1.00 98.50 94 LEU A O 1
ATOM 703 N N . PHE A 1 95 ? 12.492 1.582 -19.197 1.00 98.50 95 PHE A N 1
ATOM 704 C CA . PHE A 1 95 ? 12.498 0.315 -19.920 1.00 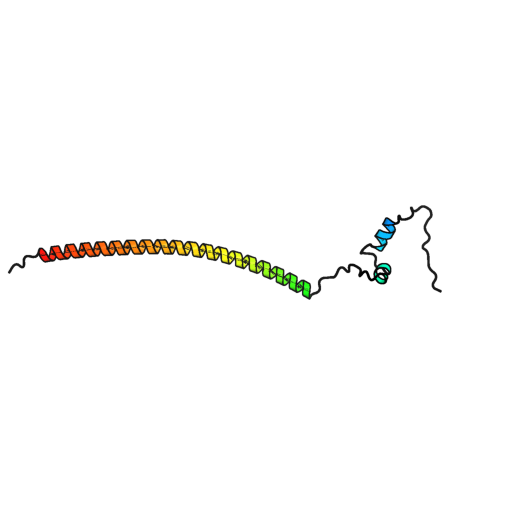98.50 95 PHE A CA 1
ATOM 705 C C . PHE A 1 95 ? 12.094 0.494 -21.388 1.00 98.50 95 PHE A C 1
ATOM 707 O O . PHE A 1 95 ? 12.799 0.021 -22.274 1.00 98.50 95 PHE A O 1
ATOM 714 N N . GLU A 1 96 ? 11.028 1.250 -21.663 1.00 98.44 96 GLU A N 1
ATOM 715 C CA . GLU A 1 96 ? 10.607 1.572 -23.034 1.00 98.44 96 GLU A CA 1
ATOM 716 C C . GLU A 1 96 ? 11.708 2.295 -23.817 1.00 98.44 96 GLU A C 1
ATOM 718 O O . GLU A 1 96 ? 11.987 1.963 -24.972 1.00 98.44 96 GLU A O 1
ATOM 723 N N . LYS A 1 97 ? 12.376 3.265 -23.181 1.00 98.38 97 LYS A N 1
ATOM 724 C CA . LYS A 1 97 ? 13.481 3.999 -23.805 1.00 98.38 97 LYS A CA 1
ATOM 725 C C . LYS A 1 97 ? 14.663 3.084 -24.126 1.00 98.38 97 LYS A C 1
ATOM 727 O O . LYS A 1 97 ? 15.248 3.213 -25.200 1.00 98.38 97 LYS A O 1
ATOM 732 N N . LEU A 1 98 ? 15.009 2.181 -23.210 1.00 98.38 98 LEU A N 1
ATOM 733 C CA . LEU A 1 98 ? 16.096 1.224 -23.399 1.00 98.38 98 LEU A CA 1
ATOM 734 C C . LEU A 1 98 ? 15.770 0.245 -24.530 1.00 98.38 98 LEU A C 1
ATOM 736 O O . LEU A 1 98 ? 16.602 0.053 -25.411 1.00 98.38 98 LEU A O 1
ATOM 740 N N . ASN A 1 99 ? 14.546 -0.285 -24.562 1.00 98.31 99 ASN A N 1
ATOM 741 C CA . ASN A 1 99 ? 14.095 -1.185 -25.620 1.00 98.31 99 ASN A CA 1
ATOM 742 C C . ASN A 1 99 ? 14.143 -0.507 -27.000 1.00 98.31 99 ASN A C 1
ATOM 744 O O . ASN A 1 99 ? 14.661 -1.071 -27.958 1.00 98.31 99 ASN A O 1
ATOM 748 N N . LYS A 1 100 ? 13.703 0.754 -27.100 1.00 98.44 100 LYS A N 1
ATOM 749 C CA . LYS A 1 100 ? 13.817 1.522 -28.349 1.00 98.44 100 LYS A CA 1
ATOM 750 C C . LYS A 1 100 ? 15.273 1.702 -28.788 1.00 98.44 100 LYS A C 1
ATOM 752 O O . LYS A 1 100 ? 15.587 1.564 -29.967 1.00 98.44 100 LYS A O 1
ATOM 757 N N . GLN A 1 101 ? 16.169 2.006 -27.849 1.00 98.25 101 GLN A N 1
ATOM 758 C CA . GLN A 1 101 ? 17.591 2.138 -28.156 1.00 98.25 101 GLN A CA 1
ATOM 759 C C . GLN A 1 101 ? 18.201 0.805 -28.617 1.00 98.25 101 GLN A C 1
ATOM 761 O O . GLN A 1 101 ? 19.034 0.786 -29.522 1.00 98.25 101 GLN A O 1
ATOM 766 N N . GLU A 1 102 ? 17.778 -0.313 -28.030 1.00 98.19 102 GLU A N 1
ATOM 767 C CA . GLU A 1 102 ? 18.174 -1.651 -28.467 1.00 98.19 102 GLU A CA 1
ATOM 768 C C . GLU A 1 102 ? 17.692 -1.952 -29.895 1.00 98.19 102 GLU A C 1
ATOM 770 O O . GLU A 1 102 ? 18.479 -2.410 -30.725 1.00 98.19 102 GLU A O 1
ATOM 775 N N . GLU A 1 103 ? 16.438 -1.634 -30.223 1.00 98.19 103 GLU A N 1
ATOM 776 C CA . GLU A 1 103 ? 15.891 -1.781 -31.578 1.00 98.19 103 GLU A CA 1
ATOM 777 C C . GLU A 1 103 ? 16.673 -0.954 -32.611 1.00 98.19 103 GLU A C 1
ATOM 779 O O . GLU A 1 103 ? 17.028 -1.459 -33.683 1.00 98.19 103 GLU A O 1
ATOM 784 N N . GLU A 1 104 ? 16.998 0.299 -32.282 1.00 97.81 104 GLU A N 1
ATOM 785 C CA . GLU A 1 104 ? 17.822 1.172 -33.125 1.00 97.81 104 GLU A CA 1
ATOM 786 C C . GLU A 1 104 ? 19.235 0.594 -33.326 1.00 97.81 104 GLU A C 1
ATOM 788 O O . GLU A 1 104 ? 19.719 0.520 -34.462 1.00 97.81 104 GLU A O 1
ATOM 793 N N . ASN A 1 105 ? 19.875 0.108 -32.257 1.00 98.12 105 ASN A N 1
ATOM 794 C CA . ASN A 1 105 ? 21.189 -0.536 -32.322 1.00 98.12 105 ASN A CA 1
ATOM 795 C C . ASN A 1 105 ? 21.166 -1.796 -33.197 1.00 98.12 105 ASN A C 1
ATOM 797 O O . ASN A 1 105 ? 22.045 -1.980 -34.044 1.00 98.12 105 ASN A O 1
ATOM 801 N N . ASN A 1 106 ? 20.143 -2.638 -33.046 1.00 98.25 106 ASN A N 1
ATOM 802 C CA . ASN A 1 106 ? 19.959 -3.847 -33.848 1.00 98.25 106 ASN A CA 1
ATOM 803 C C . ASN A 1 106 ? 19.792 -3.516 -35.337 1.00 98.25 106 ASN A C 1
ATOM 805 O O . ASN A 1 106 ? 20.365 -4.190 -36.200 1.00 98.25 106 ASN A O 1
ATOM 809 N N . LEU A 1 107 ? 19.060 -2.445 -35.663 1.00 97.94 107 LEU A N 1
ATOM 810 C CA . LEU A 1 107 ? 18.907 -1.983 -37.041 1.00 97.94 107 LEU A CA 1
ATOM 811 C C . LEU A 1 107 ? 20.238 -1.505 -37.639 1.00 97.94 107 LEU A C 1
ATOM 813 O O . LEU A 1 107 ? 20.549 -1.831 -38.789 1.00 97.94 107 LEU A O 1
ATOM 817 N N . ILE A 1 108 ? 21.028 -0.750 -36.872 1.00 97.56 108 ILE A N 1
ATOM 818 C CA . ILE A 1 108 ? 22.358 -0.286 -37.292 1.00 97.56 108 ILE A CA 1
ATOM 819 C C . ILE A 1 108 ? 23.285 -1.481 -37.523 1.00 97.56 108 ILE A C 1
ATOM 821 O O . ILE A 1 108 ? 23.909 -1.572 -38.582 1.00 97.56 108 ILE A O 1
ATOM 825 N N . LEU A 1 109 ? 23.325 -2.431 -36.586 1.00 97.44 109 LEU A N 1
ATOM 826 C CA . LEU A 1 109 ? 24.150 -3.631 -36.698 1.00 97.44 109 LEU A CA 1
ATOM 827 C C . LEU A 1 109 ? 23.789 -4.445 -37.945 1.00 97.44 109 LEU A C 1
ATOM 829 O O . LEU A 1 109 ? 24.672 -4.842 -38.706 1.00 97.44 109 LEU A O 1
ATOM 833 N N . LYS A 1 110 ? 22.489 -4.617 -38.218 1.00 96.88 110 LYS A N 1
ATOM 834 C CA . LYS A 1 110 ? 22.008 -5.283 -39.434 1.00 96.88 110 LYS A CA 1
ATOM 835 C C . LYS A 1 110 ? 22.483 -4.571 -40.703 1.00 96.88 110 LYS A C 1
ATOM 837 O O . LYS A 1 110 ? 22.884 -5.236 -41.655 1.00 96.88 110 LYS A O 1
ATOM 842 N N . ARG A 1 111 ? 22.471 -3.232 -40.735 1.00 96.31 111 ARG A N 1
ATOM 843 C CA . ARG A 1 111 ? 22.987 -2.450 -41.876 1.00 96.31 111 ARG A CA 1
ATOM 844 C C . ARG A 1 111 ? 24.487 -2.640 -42.073 1.00 96.31 111 ARG A C 1
ATOM 846 O O . ARG A 1 111 ? 24.903 -2.881 -43.202 1.00 96.31 111 ARG A O 1
ATOM 853 N N . ILE A 1 112 ? 25.275 -2.579 -41.000 1.00 96.00 112 ILE A N 1
ATOM 854 C CA . ILE A 1 112 ? 26.726 -2.814 -41.056 1.00 96.00 112 ILE A CA 1
ATOM 855 C C . ILE A 1 112 ? 27.014 -4.213 -41.606 1.00 96.00 112 ILE A C 1
ATOM 857 O O . ILE A 1 112 ? 27.832 -4.354 -42.512 1.00 96.00 112 ILE A O 1
ATOM 861 N N . LEU A 1 113 ? 26.302 -5.233 -41.118 1.00 95.38 113 LEU A N 1
ATOM 862 C CA . LEU A 1 113 ? 26.482 -6.611 -41.569 1.00 95.38 113 LEU A CA 1
ATOM 863 C C . LEU A 1 113 ? 26.165 -6.780 -43.062 1.00 95.38 113 LEU A C 1
ATOM 865 O O . LEU A 1 113 ? 26.922 -7.434 -43.774 1.00 95.38 113 LEU A O 1
ATOM 869 N N . MET A 1 114 ? 25.088 -6.159 -43.555 1.00 94.06 114 MET A N 1
ATOM 870 C CA . MET A 1 114 ? 24.750 -6.182 -44.985 1.00 94.06 114 MET A CA 1
ATOM 871 C C . MET A 1 114 ? 25.837 -5.526 -45.845 1.00 94.06 114 MET A C 1
ATOM 873 O O . MET A 1 114 ? 26.193 -6.065 -46.889 1.00 94.06 114 MET A O 1
ATOM 877 N N . VAL A 1 115 ? 26.387 -4.389 -45.405 1.00 92.94 115 VAL A N 1
ATOM 878 C CA . VAL A 1 115 ? 27.481 -3.706 -46.116 1.00 92.94 115 VAL A CA 1
ATOM 879 C C . VAL A 1 115 ? 28.754 -4.555 -46.108 1.00 92.94 115 VAL A C 1
ATOM 881 O O . VAL A 1 115 ? 29.388 -4.701 -47.148 1.00 92.94 115 VAL A O 1
ATOM 884 N N . ALA A 1 116 ? 29.108 -5.157 -44.970 1.00 90.94 116 ALA A N 1
ATOM 885 C CA . ALA A 1 116 ? 30.275 -6.029 -44.860 1.00 90.94 116 ALA A CA 1
ATOM 886 C C . ALA A 1 116 ? 30.158 -7.273 -45.759 1.00 90.94 116 ALA A C 1
ATOM 888 O O . ALA A 1 116 ? 31.121 -7.630 -46.430 1.00 90.94 116 ALA A O 1
ATOM 889 N N . ALA A 1 117 ? 28.973 -7.889 -45.828 1.00 87.00 117 ALA A N 1
ATOM 890 C CA . ALA A 1 117 ? 28.714 -9.039 -46.694 1.00 87.00 117 ALA A CA 1
ATOM 891 C C . ALA A 1 117 ? 28.716 -8.680 -48.193 1.00 87.00 117 ALA A C 1
ATOM 893 O O . ALA A 1 117 ? 29.131 -9.488 -49.018 1.00 87.00 117 ALA A O 1
ATOM 894 N N . ALA A 1 118 ? 28.276 -7.472 -48.561 1.00 80.38 118 ALA A N 1
ATOM 895 C CA . ALA A 1 118 ? 28.333 -6.988 -49.943 1.00 80.38 118 ALA A CA 1
ATOM 896 C C . ALA A 1 118 ? 29.745 -6.529 -50.365 1.00 80.38 118 ALA A C 1
ATOM 898 O O . ALA A 1 118 ? 30.054 -6.493 -51.553 1.00 80.3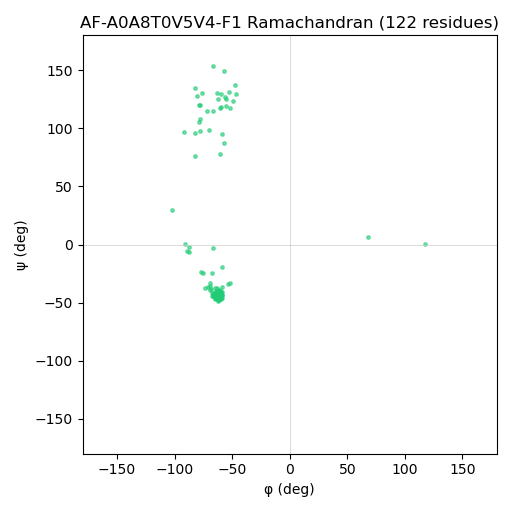8 118 ALA A O 1
ATOM 899 N N . GLY A 1 119 ? 30.592 -6.161 -49.398 1.00 65.44 119 GLY A N 1
ATOM 900 C CA . GLY A 1 119 ? 31.939 -5.628 -49.608 1.00 65.44 119 GLY A CA 1
ATOM 901 C C . GLY A 1 119 ? 33.053 -6.671 -49.714 1.00 65.44 119 GLY A C 1
ATOM 902 O O . GLY A 1 119 ? 34.198 -6.284 -49.933 1.00 65.44 119 GLY A O 1
ATOM 903 N N . THR A 1 120 ? 32.762 -7.967 -49.575 1.00 58.62 120 THR A N 1
ATOM 904 C CA . THR A 1 120 ? 33.726 -9.038 -49.863 1.00 58.62 120 THR A CA 1
ATOM 905 C C . THR A 1 120 ? 33.582 -9.482 -51.322 1.00 58.62 120 THR A C 1
ATOM 907 O O . THR A 1 120 ? 32.711 -10.307 -51.612 1.00 58.62 120 THR A O 1
ATOM 910 N N . PRO A 1 121 ? 34.400 -8.982 -52.272 1.00 56.47 121 PRO A N 1
ATOM 911 C CA . PRO A 1 121 ? 34.555 -9.669 -53.543 1.00 56.47 121 PRO A CA 1
ATOM 912 C C . PRO A 1 121 ? 35.117 -11.058 -53.236 1.00 56.47 121 PRO A C 1
ATOM 914 O O . PRO A 1 121 ? 36.195 -11.187 -52.659 1.00 56.47 121 PRO A O 1
ATOM 917 N N . SER A 1 122 ? 34.350 -12.095 -53.576 1.00 58.97 122 SER A N 1
ATOM 918 C CA . SER A 1 122 ? 34.825 -13.476 -53.596 1.00 58.97 122 SER A CA 1
ATOM 919 C C . SER A 1 122 ? 35.995 -13.533 -54.572 1.00 58.97 122 SER A C 1
ATOM 921 O O . SER A 1 122 ? 35.792 -13.594 -55.784 1.00 58.97 122 SER A O 1
ATOM 923 N N . GLN A 1 123 ? 37.216 -13.417 -54.061 1.00 56.91 123 GLN A N 1
ATOM 924 C CA . GLN A 1 123 ? 38.405 -13.594 -54.874 1.00 56.91 123 GLN A CA 1
ATOM 925 C C . GLN A 1 123 ? 38.589 -15.109 -55.099 1.00 56.91 123 GLN A C 1
ATOM 927 O O . GLN A 1 123 ? 38.451 -15.857 -54.127 1.00 56.91 123 GLN A O 1
ATOM 932 N N . PRO A 1 124 ? 38.789 -15.560 -56.352 1.00 61.34 124 PRO A N 1
ATOM 933 C CA . PRO A 1 124 ? 38.966 -16.974 -56.685 1.00 61.34 124 PRO A CA 1
ATOM 934 C C . PRO A 1 124 ? 40.248 -17.573 -56.098 1.00 61.34 124 PRO A C 1
ATOM 936 O O . PRO A 1 124 ? 41.214 -16.807 -55.866 1.00 61.34 124 PRO A O 1
#